Protein AF-A0A4Y9TB00-F1 (afdb_monomer)

Structure (mmCIF, N/CA/C/O backbone):
data_AF-A0A4Y9TB00-F1
#
_entry.id   AF-A0A4Y9TB00-F1
#
loop_
_atom_site.group_PDB
_atom_site.id
_atom_site.type_symbol
_atom_site.label_atom_id
_atom_site.label_alt_id
_atom_site.label_comp_id
_atom_site.label_asym_id
_atom_site.label_entity_id
_atom_site.label_seq_id
_atom_site.pdbx_PDB_ins_code
_atom_site.Cartn_x
_atom_site.Cartn_y
_atom_site.Cartn_z
_atom_site.occupancy
_atom_site.B_iso_or_equiv
_atom_site.auth_seq_id
_atom_site.auth_comp_id
_atom_site.auth_asym_id
_atom_site.auth_atom_id
_atom_site.pdbx_PDB_model_num
ATOM 1 N N . ALA A 1 1 ? 0.714 21.186 -24.405 1.00 60.41 1 ALA A N 1
ATOM 2 C CA . ALA A 1 1 ? 1.813 20.220 -24.195 1.00 60.41 1 ALA A CA 1
ATOM 3 C C . ALA A 1 1 ? 2.100 19.420 -25.468 1.00 60.41 1 ALA A C 1
ATOM 5 O O . ALA A 1 1 ? 3.193 19.542 -26.000 1.00 60.41 1 ALA A O 1
ATOM 6 N N . THR A 1 2 ? 1.108 18.718 -26.023 1.00 59.88 2 THR A N 1
ATOM 7 C CA . THR A 1 2 ? 1.195 17.955 -27.288 1.00 59.88 2 THR A CA 1
ATOM 8 C C . THR A 1 2 ? 1.640 18.810 -28.482 1.00 59.88 2 THR A C 1
ATOM 10 O O . THR A 1 2 ? 2.627 18.499 -29.133 1.00 59.88 2 THR A O 1
ATOM 13 N N . ALA A 1 3 ? 0.982 19.955 -28.710 1.00 62.31 3 ALA A N 1
ATOM 14 C CA . ALA A 1 3 ? 1.338 20.896 -29.783 1.00 62.31 3 ALA A CA 1
ATOM 15 C C . ALA A 1 3 ? 2.652 21.669 -29.535 1.00 62.31 3 ALA A C 1
ATOM 17 O O . ALA A 1 3 ? 3.175 22.295 -30.447 1.00 62.31 3 ALA A O 1
ATOM 18 N N . LEU A 1 4 ? 3.184 21.621 -28.307 1.00 68.56 4 LEU A N 1
ATOM 19 C CA . LEU A 1 4 ? 4.461 22.235 -27.922 1.00 68.56 4 L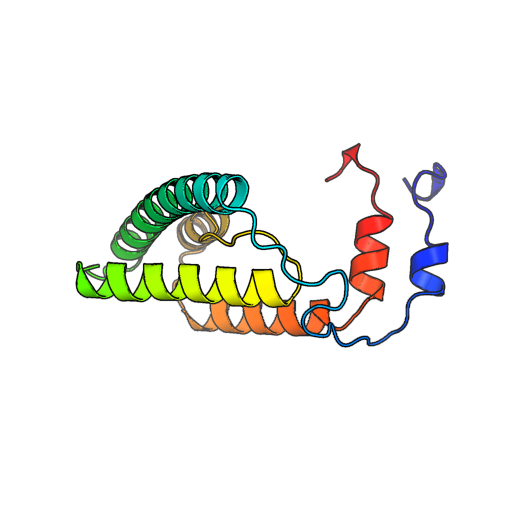EU A CA 1
ATOM 20 C C . LEU A 1 4 ? 5.629 21.229 -27.996 1.00 68.56 4 LEU A C 1
ATOM 22 O O . LEU A 1 4 ? 6.739 21.570 -27.606 1.00 68.56 4 LEU A O 1
ATOM 26 N N . GLY A 1 5 ? 5.385 19.987 -28.442 1.00 64.31 5 GLY A N 1
ATOM 27 C CA . GLY A 1 5 ? 6.403 18.932 -28.551 1.00 64.31 5 GLY A CA 1
ATOM 28 C C . GLY A 1 5 ? 6.863 18.327 -27.219 1.00 64.31 5 GLY A C 1
ATOM 29 O O . GLY A 1 5 ? 7.791 17.528 -27.201 1.00 64.31 5 GLY A O 1
ATOM 30 N N . LEU A 1 6 ? 6.220 18.683 -26.103 1.00 63.47 6 LEU A N 1
ATOM 31 C CA . LEU A 1 6 ? 6.619 18.264 -24.752 1.00 63.47 6 LEU A CA 1
ATOM 32 C C . LEU A 1 6 ? 6.086 16.878 -24.351 1.00 63.47 6 LEU A C 1
ATOM 34 O O . LEU A 1 6 ? 6.452 16.374 -23.297 1.00 63.47 6 LEU A O 1
ATOM 38 N N . MET A 1 7 ? 5.214 16.277 -25.166 1.00 63.94 7 MET A N 1
ATOM 39 C CA . MET A 1 7 ? 4.693 14.920 -24.965 1.00 63.94 7 MET A CA 1
ATOM 40 C C . MET A 1 7 ? 5.007 14.072 -26.195 1.00 63.94 7 MET A C 1
ATOM 42 O O . MET A 1 7 ? 4.576 14.418 -27.297 1.00 63.94 7 MET A O 1
ATOM 46 N N . ASN A 1 8 ? 5.727 12.964 -26.007 1.00 68.00 8 ASN A N 1
ATOM 47 C CA . ASN A 1 8 ? 5.992 11.983 -27.057 1.00 68.00 8 ASN A CA 1
ATOM 48 C C . ASN A 1 8 ? 5.197 10.692 -26.786 1.00 68.00 8 ASN A C 1
ATOM 50 O O . ASN A 1 8 ? 5.353 10.063 -25.741 1.00 68.00 8 ASN A O 1
ATOM 54 N N . PHE A 1 9 ? 4.364 10.292 -27.751 1.00 76.12 9 PHE A N 1
ATOM 55 C CA . PHE A 1 9 ? 3.492 9.116 -27.674 1.00 76.12 9 PHE A CA 1
ATOM 56 C C . PHE A 1 9 ? 4.056 7.880 -28.394 1.00 76.12 9 PHE A C 1
ATOM 58 O O . PHE A 1 9 ? 3.394 6.842 -28.425 1.00 76.12 9 PHE A O 1
ATOM 65 N N . ASP A 1 10 ? 5.279 7.935 -28.931 1.00 75.50 10 ASP A N 1
ATOM 66 C CA . ASP A 1 10 ? 5.936 6.798 -29.596 1.00 75.50 10 ASP A CA 1
ATOM 67 C C . ASP A 1 10 ? 6.016 5.565 -28.685 1.00 75.50 10 ASP A C 1
ATOM 69 O O . ASP A 1 10 ? 5.807 4.431 -29.125 1.00 75.50 10 ASP A O 1
ATOM 73 N N . LYS A 1 11 ? 6.274 5.783 -27.389 1.00 71.12 11 LYS A N 1
ATOM 74 C CA . LYS A 1 11 ? 6.285 4.719 -26.375 1.00 71.12 11 LYS A CA 1
ATOM 75 C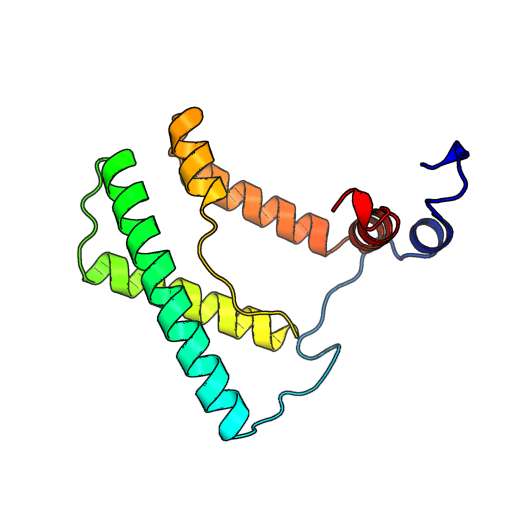 C . LYS A 1 11 ? 4.897 4.107 -26.174 1.00 71.12 11 LYS A C 1
ATOM 77 O O . LYS A 1 11 ? 4.782 2.892 -26.059 1.00 71.12 11 LYS A O 1
ATOM 82 N N . VAL A 1 12 ? 3.838 4.919 -26.223 1.00 76.19 12 VAL A N 1
ATOM 83 C CA . VAL A 1 12 ? 2.444 4.454 -26.107 1.00 76.19 12 VAL A CA 1
ATOM 84 C C . VAL A 1 12 ? 2.051 3.601 -27.312 1.00 76.19 12 VAL A C 1
ATOM 86 O O . VAL A 1 12 ? 1.390 2.572 -27.152 1.00 76.19 12 VAL A O 1
ATOM 89 N N . ALA A 1 13 ? 2.478 3.985 -28.519 1.00 75.50 13 ALA A N 1
ATOM 90 C CA . ALA A 1 13 ? 2.218 3.222 -29.738 1.00 75.50 13 ALA A CA 1
ATOM 91 C C . ALA A 1 13 ? 2.898 1.841 -29.709 1.00 75.50 13 ALA A C 1
ATOM 93 O O . ALA A 1 13 ? 2.262 0.847 -30.059 1.00 75.50 13 ALA A O 1
ATOM 94 N N . LYS A 1 14 ? 4.150 1.777 -29.231 1.00 78.62 14 LYS A N 1
ATOM 95 C CA . LYS A 1 14 ? 4.960 0.546 -29.156 1.00 78.62 14 LYS A CA 1
ATOM 96 C C . LYS A 1 14 ? 4.651 -0.349 -27.953 1.00 78.62 14 LYS A C 1
ATOM 98 O O . LYS A 1 14 ? 4.959 -1.536 -28.006 1.00 78.62 14 LYS A O 1
ATOM 103 N N . ALA A 1 15 ? 4.062 0.193 -26.888 1.00 76.50 15 ALA A N 1
ATOM 104 C CA . ALA A 1 15 ? 3.711 -0.580 -25.702 1.00 76.50 15 ALA A CA 1
ATOM 105 C C . ALA A 1 15 ? 2.681 -1.673 -26.025 1.00 76.50 15 ALA A C 1
ATOM 107 O O . ALA A 1 15 ? 1.715 -1.445 -26.769 1.00 76.50 15 ALA A O 1
ATOM 108 N N . GLN A 1 16 ? 2.887 -2.854 -25.442 1.00 78.75 16 GLN A N 1
ATOM 109 C CA . GLN A 1 16 ? 1.958 -3.971 -25.551 1.00 78.75 16 GLN A CA 1
ATOM 110 C C . GLN A 1 16 ? 0.621 -3.628 -24.884 1.00 78.75 16 GLN A C 1
ATOM 112 O O . GLN A 1 16 ? 0.545 -2.803 -23.973 1.00 78.75 16 GLN A O 1
ATOM 117 N N . TRP A 1 17 ? -0.457 -4.229 -25.385 1.00 75.94 17 TRP A N 1
ATOM 118 C CA . TRP A 1 17 ? -1.797 -4.005 -24.841 1.00 75.94 17 TRP A CA 1
ATOM 119 C C . TRP A 1 17 ? -1.987 -4.660 -23.479 1.00 75.94 17 TRP A C 1
ATOM 121 O O . TRP A 1 17 ? -2.714 -4.112 -22.662 1.00 75.94 17 TRP A O 1
ATOM 131 N N . PHE A 1 18 ? -1.332 -5.794 -23.249 1.00 83.38 18 PHE A N 1
ATOM 132 C CA . PHE A 1 18 ? -1.401 -6.536 -22.005 1.00 83.38 18 PHE A CA 1
ATOM 133 C C . PHE A 1 18 ? -0.009 -7.036 -21.656 1.00 83.38 18 PHE A C 1
ATOM 135 O O . PHE A 1 18 ? 0.674 -7.560 -22.535 1.00 83.38 18 PHE A O 1
ATOM 142 N N . ASP A 1 19 ? 0.383 -6.872 -20.401 1.00 82.50 19 ASP A N 1
ATOM 143 C CA . ASP A 1 19 ? 1.611 -7.444 -19.863 1.00 82.50 19 ASP A CA 1
ATOM 144 C C . ASP A 1 19 ? 1.386 -7.808 -18.400 1.00 82.50 19 ASP A C 1
ATOM 146 O O . ASP A 1 19 ? 0.666 -7.112 -17.675 1.00 82.50 19 ASP A O 1
ATOM 150 N N . LEU A 1 20 ? 1.951 -8.934 -17.987 1.00 81.62 20 LEU A N 1
ATOM 151 C CA . LEU A 1 20 ? 1.756 -9.460 -16.648 1.00 81.62 20 LEU A CA 1
ATOM 152 C C . LEU A 1 20 ? 3.036 -9.244 -15.855 1.00 81.62 20 LEU A C 1
ATOM 154 O O . LEU A 1 20 ? 4.029 -9.915 -16.110 1.00 81.62 20 LEU A O 1
ATOM 158 N N . VAL A 1 21 ? 2.971 -8.364 -14.855 1.00 81.25 21 VAL A N 1
ATOM 159 C CA . VAL A 1 21 ? 4.107 -8.121 -13.963 1.00 81.25 21 VAL A CA 1
ATOM 160 C C . VAL A 1 21 ? 4.430 -9.409 -13.212 1.00 81.25 21 VAL A C 1
ATOM 162 O O . VAL A 1 21 ? 3.584 -9.947 -12.489 1.00 81.25 21 VAL A O 1
ATOM 165 N N . LEU A 1 22 ? 5.646 -9.915 -13.388 1.00 85.50 22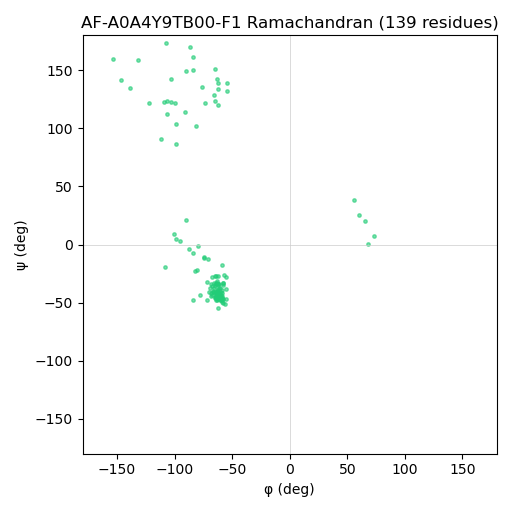 LEU A N 1
ATOM 166 C CA . LEU A 1 22 ? 6.109 -11.127 -12.731 1.00 85.50 22 LEU A CA 1
ATOM 167 C C . LEU A 1 22 ? 6.768 -10.800 -11.380 1.00 85.50 22 LEU A C 1
ATOM 169 O O . LEU A 1 22 ? 7.377 -9.741 -11.200 1.00 85.50 22 LEU A O 1
ATOM 173 N N . PRO A 1 23 ? 6.690 -11.715 -10.399 1.00 86.62 23 PRO A N 1
ATOM 174 C CA . PRO A 1 23 ? 7.498 -11.616 -9.191 1.00 86.62 23 PRO A CA 1
ATOM 175 C C . PRO A 1 23 ? 8.983 -11.496 -9.544 1.00 86.62 23 PRO A C 1
ATOM 177 O O . PRO A 1 23 ? 9.496 -12.286 -10.334 1.00 86.62 23 PRO A O 1
ATOM 180 N N . PHE A 1 24 ? 9.674 -10.540 -8.925 1.00 84.62 24 PHE A N 1
ATOM 181 C CA . PHE A 1 24 ? 11.110 -10.309 -9.098 1.00 84.62 24 PHE A CA 1
ATOM 182 C C . PHE A 1 24 ? 11.560 -9.969 -10.530 1.00 84.62 24 PHE A C 1
ATOM 184 O O . PHE A 1 24 ? 12.716 -10.187 -10.880 1.00 84.62 24 PHE A O 1
ATOM 191 N N . GLU A 1 25 ? 10.669 -9.406 -11.350 1.00 81.25 25 GLU A N 1
ATOM 192 C CA . GLU A 1 25 ? 10.953 -9.113 -12.761 1.00 81.25 25 GLU A CA 1
ATOM 193 C C . GLU A 1 25 ? 12.096 -8.106 -12.974 1.00 81.25 25 GLU A C 1
ATOM 195 O O . GLU A 1 25 ? 12.912 -8.279 -13.877 1.00 81.25 25 GLU A O 1
ATOM 200 N N . ILE A 1 26 ? 12.187 -7.074 -12.126 1.00 82.12 26 ILE A N 1
ATOM 201 C CA . ILE A 1 26 ? 13.205 -6.016 -12.242 1.00 82.12 26 ILE A CA 1
ATOM 202 C C . ILE A 1 26 ? 14.524 -6.443 -11.586 1.00 82.12 26 ILE A C 1
ATOM 204 O O . ILE A 1 26 ? 15.598 -6.269 -12.160 1.00 82.12 26 ILE A O 1
ATOM 208 N N . ALA A 1 27 ? 14.452 -6.965 -10.362 1.00 82.19 27 ALA A N 1
ATOM 209 C CA . ALA A 1 27 ? 15.612 -7.368 -9.580 1.00 82.19 27 ALA A CA 1
ATOM 210 C C . ALA A 1 27 ? 15.264 -8.466 -8.565 1.00 82.19 27 ALA A C 1
ATOM 212 O O . ALA A 1 27 ? 14.108 -8.649 -8.170 1.00 82.19 27 ALA A O 1
ATOM 213 N N . LEU A 1 28 ? 16.306 -9.174 -8.124 1.00 89.25 28 LEU A N 1
ATOM 214 C CA . LEU A 1 28 ? 16.246 -10.106 -7.002 1.00 89.25 28 LEU A CA 1
ATOM 215 C C . LEU A 1 28 ? 16.420 -9.356 -5.669 1.00 89.25 28 LEU A C 1
ATOM 217 O O . LEU A 1 28 ? 17.132 -8.349 -5.624 1.00 89.25 28 LEU A O 1
ATOM 221 N N . PRO A 1 29 ? 15.822 -9.847 -4.568 1.00 85.56 29 PRO A N 1
ATOM 222 C CA . PRO A 1 29 ? 15.929 -9.201 -3.267 1.00 85.56 29 PRO A CA 1
ATOM 223 C C . PRO A 1 29 ? 17.371 -9.235 -2.746 1.00 85.56 29 PRO A C 1
ATOM 225 O O . PRO A 1 29 ? 17.998 -10.294 -2.673 1.00 85.56 29 PRO A O 1
ATOM 228 N N . ILE A 1 30 ? 17.878 -8.068 -2.347 1.00 88.81 30 ILE A N 1
ATOM 229 C CA . ILE A 1 30 ? 19.198 -7.905 -1.731 1.00 88.81 30 ILE A CA 1
ATOM 230 C C . ILE A 1 30 ? 19.004 -7.718 -0.228 1.00 88.81 30 ILE A C 1
ATOM 232 O O . ILE A 1 30 ? 18.317 -6.797 0.213 1.00 88.81 30 ILE A O 1
ATOM 236 N N . PHE A 1 31 ? 19.629 -8.587 0.561 1.00 91.31 31 PHE A N 1
ATOM 237 C CA . PHE A 1 31 ? 19.540 -8.551 2.017 1.00 91.31 31 PHE A CA 1
ATOM 238 C C . PHE A 1 31 ? 20.769 -7.862 2.601 1.00 91.31 31 PHE A C 1
ATOM 240 O O . PHE A 1 31 ? 21.751 -8.509 2.958 1.00 91.31 31 PHE A O 1
ATOM 247 N N . ASP A 1 32 ? 20.698 -6.537 2.690 1.00 94.81 32 ASP A N 1
ATOM 248 C CA . ASP A 1 32 ? 21.694 -5.729 3.388 1.00 94.81 32 ASP A CA 1
ATOM 249 C C . ASP A 1 32 ? 21.177 -5.359 4.794 1.00 94.81 32 ASP A C 1
ATOM 251 O O . ASP A 1 32 ? 20.112 -4.741 4.903 1.00 94.81 32 ASP A O 1
ATOM 255 N N . PRO A 1 33 ? 21.886 -5.715 5.883 1.00 94.38 33 PRO A N 1
ATOM 256 C CA . PRO A 1 33 ? 21.430 -5.440 7.246 1.00 94.38 33 PRO A CA 1
ATOM 257 C C . PRO A 1 33 ? 21.189 -3.956 7.547 1.00 94.38 33 PRO A C 1
ATOM 259 O O . PRO A 1 33 ? 20.287 -3.631 8.321 1.00 94.38 33 PRO A O 1
ATOM 262 N N . VAL A 1 34 ? 21.969 -3.054 6.943 1.00 96.38 34 VAL A N 1
ATOM 263 C CA . VAL A 1 34 ? 21.826 -1.608 7.137 1.00 96.38 34 VAL A CA 1
ATOM 264 C C . VAL A 1 34 ? 20.558 -1.127 6.443 1.00 96.38 34 VAL A C 1
ATOM 266 O O . VAL A 1 34 ? 19.737 -0.465 7.076 1.00 96.38 34 VAL A O 1
ATOM 269 N N . LEU A 1 35 ? 20.340 -1.525 5.185 1.00 93.12 35 LEU A N 1
ATOM 270 C CA . LEU A 1 35 ? 19.124 -1.165 4.446 1.00 93.12 35 LEU A CA 1
ATOM 271 C C . LEU A 1 35 ? 17.864 -1.739 5.097 1.00 93.12 35 LEU A C 1
ATOM 273 O O . LEU A 1 35 ? 16.854 -1.044 5.189 1.00 93.12 35 LEU A O 1
ATOM 277 N N . ILE A 1 36 ? 17.925 -2.975 5.599 1.00 93.31 36 ILE A N 1
ATOM 278 C CA . ILE A 1 36 ? 16.818 -3.600 6.331 1.00 93.31 36 ILE A CA 1
ATOM 279 C C . ILE A 1 36 ? 16.477 -2.780 7.577 1.00 93.31 36 ILE A C 1
ATOM 281 O O . ILE A 1 36 ? 15.303 -2.491 7.817 1.00 93.31 36 ILE A O 1
ATOM 285 N N . LEU A 1 37 ? 17.482 -2.368 8.356 1.00 95.69 37 LEU A N 1
ATOM 286 C CA . LEU A 1 37 ? 17.265 -1.540 9.539 1.00 95.69 37 LEU A CA 1
ATOM 287 C C . LEU A 1 37 ? 16.648 -0.187 9.163 1.00 95.69 37 LEU A C 1
ATOM 289 O O . LEU A 1 37 ? 15.665 0.229 9.777 1.00 95.69 37 LEU A O 1
ATOM 293 N N . THR A 1 38 ? 17.168 0.475 8.126 1.00 94.50 38 THR A N 1
ATOM 294 C CA . THR A 1 38 ? 16.625 1.750 7.640 1.00 94.50 38 THR A CA 1
ATOM 295 C C . THR A 1 38 ? 15.171 1.607 7.190 1.00 94.50 38 THR A C 1
ATOM 297 O O . THR A 1 38 ? 14.322 2.387 7.615 1.00 94.50 38 THR A O 1
ATOM 300 N N . MET A 1 39 ? 14.851 0.589 6.387 1.00 93.12 39 MET A N 1
ATOM 301 C CA . MET A 1 39 ? 13.481 0.346 5.922 1.00 93.12 39 MET A CA 1
ATOM 302 C C . MET A 1 39 ? 12.540 -0.041 7.065 1.00 93.12 39 MET A C 1
ATOM 304 O O . MET A 1 39 ? 11.376 0.350 7.061 1.00 93.12 39 MET A O 1
ATOM 308 N N . THR A 1 40 ? 13.039 -0.739 8.086 1.00 93.38 40 THR A N 1
ATOM 309 C CA . THR A 1 40 ? 12.257 -1.044 9.292 1.00 93.38 40 THR A CA 1
ATOM 310 C C . THR A 1 40 ? 11.840 0.238 10.012 1.00 93.38 40 THR A C 1
ATOM 312 O O . THR A 1 40 ? 10.679 0.369 10.396 1.00 93.38 40 THR A O 1
ATOM 315 N N . LEU A 1 41 ? 12.744 1.215 10.149 1.00 94.62 41 LEU A N 1
ATOM 316 C CA . LEU A 1 41 ? 12.412 2.514 10.743 1.00 94.62 41 LEU A CA 1
ATOM 317 C C . LEU A 1 41 ? 11.371 3.276 9.913 1.00 94.62 41 LEU A C 1
ATOM 319 O O . LEU A 1 41 ? 10.430 3.830 10.480 1.00 94.62 41 LEU A O 1
ATOM 323 N N . VAL A 1 42 ? 11.490 3.252 8.581 1.00 93.31 42 VAL A N 1
ATOM 324 C CA . VAL A 1 42 ? 10.479 3.830 7.678 1.00 93.31 42 VAL A CA 1
ATOM 325 C C . VAL A 1 42 ? 9.115 3.172 7.900 1.00 93.31 42 VAL A C 1
ATOM 327 O O . VAL A 1 42 ? 8.112 3.870 8.041 1.00 93.31 42 VAL A O 1
ATOM 330 N N . MET A 1 43 ? 9.072 1.842 8.022 1.00 93.00 43 MET A N 1
ATOM 331 C CA . MET A 1 43 ? 7.823 1.117 8.266 1.00 93.00 43 MET A CA 1
ATOM 332 C C . MET A 1 43 ? 7.182 1.459 9.611 1.00 93.00 43 MET A C 1
ATOM 334 O O . MET A 1 43 ? 5.958 1.507 9.696 1.00 93.00 43 MET A O 1
ATOM 338 N N . VAL A 1 44 ? 7.965 1.754 10.652 1.00 93.81 44 VAL A N 1
ATOM 339 C CA . VAL A 1 44 ? 7.409 2.230 11.931 1.00 93.81 44 VAL A CA 1
ATOM 340 C C . VAL A 1 44 ? 6.677 3.561 11.744 1.00 93.81 44 VAL A C 1
ATOM 342 O O . VAL A 1 44 ? 5.557 3.710 12.232 1.00 93.81 44 VAL A O 1
ATOM 345 N N . VAL A 1 45 ? 7.263 4.509 11.006 1.00 93.06 45 VAL A N 1
ATOM 346 C CA . VAL A 1 45 ? 6.624 5.805 10.714 1.00 93.06 45 VAL A CA 1
ATOM 347 C C . VAL A 1 45 ? 5.329 5.608 9.917 1.00 93.06 45 VAL A C 1
ATOM 349 O O . VAL A 1 45 ? 4.293 6.158 10.287 1.00 93.06 45 VAL A O 1
ATOM 352 N N . VAL A 1 46 ? 5.359 4.750 8.895 1.00 91.94 46 VAL A N 1
ATOM 353 C CA . VAL A 1 46 ? 4.188 4.388 8.076 1.00 91.94 46 VAL A CA 1
ATOM 354 C C . VAL A 1 46 ? 3.067 3.759 8.913 1.00 91.94 46 VAL A C 1
ATOM 356 O O . VAL A 1 46 ? 1.891 4.085 8.739 1.00 91.94 46 VAL A O 1
ATOM 359 N N . MET A 1 47 ? 3.405 2.886 9.866 1.00 92.69 47 MET A N 1
ATOM 360 C CA . MET A 1 47 ? 2.417 2.276 10.762 1.00 92.69 47 MET A CA 1
ATOM 361 C C . MET A 1 47 ? 1.780 3.295 11.715 1.00 92.69 47 MET A C 1
ATOM 363 O O . MET A 1 47 ? 0.587 3.193 12.016 1.00 92.69 47 MET A O 1
ATOM 367 N N . ILE A 1 48 ? 2.542 4.289 12.184 1.00 93.38 48 ILE A N 1
ATOM 368 C CA . ILE A 1 48 ? 2.008 5.385 13.006 1.00 93.38 48 ILE A CA 1
ATOM 369 C C . ILE A 1 48 ? 1.018 6.223 12.185 1.00 93.38 48 ILE A C 1
ATOM 371 O O . ILE A 1 48 ? -0.094 6.481 12.650 1.00 93.38 48 ILE A O 1
ATOM 375 N N . GLU A 1 49 ? 1.378 6.585 10.952 1.00 92.12 49 GLU A N 1
ATOM 376 C CA . GLU A 1 49 ? 0.500 7.315 10.028 1.00 92.12 49 GLU A CA 1
ATOM 377 C C . GLU A 1 49 ? -0.804 6.543 9.756 1.00 92.12 49 GLU A C 1
ATOM 379 O O . GLU A 1 49 ? -1.905 7.068 9.951 1.00 92.12 49 GLU A O 1
ATOM 384 N N . SER A 1 50 ? -0.694 5.260 9.400 1.00 91.75 50 SER A N 1
ATOM 385 C CA . SER A 1 50 ? -1.850 4.400 9.114 1.00 91.75 50 SER A CA 1
ATOM 386 C C . SER A 1 50 ? -2.747 4.195 10.340 1.00 91.75 50 SER A C 1
ATOM 388 O O . SER A 1 50 ? -3.971 4.128 10.219 1.00 91.75 50 SER A O 1
ATOM 390 N N . THR A 1 51 ? -2.178 4.190 11.549 1.00 93.88 51 THR A N 1
ATOM 391 C CA . THR A 1 51 ? -2.965 4.151 12.791 1.00 93.88 51 THR A CA 1
ATOM 392 C C . THR A 1 51 ? -3.859 5.383 12.929 1.00 93.88 51 THR A C 1
ATOM 394 O O . THR A 1 51 ? -5.052 5.240 13.206 1.00 93.88 51 THR A O 1
ATOM 397 N N . GLY A 1 52 ? -3.317 6.585 12.699 1.00 93.06 52 GLY A N 1
ATOM 398 C CA . GLY A 1 52 ? -4.099 7.826 12.739 1.00 93.06 52 GLY A CA 1
ATOM 399 C C . GLY A 1 52 ? -5.257 7.806 11.741 1.00 93.06 52 GLY A C 1
ATOM 400 O O . GLY A 1 52 ? -6.381 8.194 12.058 1.00 93.06 52 GLY A O 1
ATOM 401 N N . MET A 1 53 ? -5.009 7.243 10.563 1.00 92.00 53 MET A N 1
ATOM 402 C CA . MET A 1 53 ? -6.003 7.099 9.507 1.00 92.00 53 MET A CA 1
ATOM 403 C C . MET A 1 53 ? -7.122 6.117 9.845 1.00 92.00 53 MET A C 1
ATOM 405 O O . MET A 1 53 ? -8.291 6.398 9.580 1.00 92.00 53 MET A O 1
ATOM 409 N N . PHE A 1 54 ? -6.794 4.975 10.454 1.00 93.12 54 PHE A N 1
ATOM 410 C CA . PHE A 1 54 ? -7.805 4.023 10.906 1.00 93.12 54 PHE A CA 1
ATOM 411 C C . PHE A 1 54 ? -8.708 4.631 11.975 1.00 93.12 54 PHE A C 1
ATOM 413 O O . PHE A 1 54 ? -9.920 4.432 11.919 1.00 93.12 54 PHE A O 1
ATOM 420 N N . LEU A 1 55 ? -8.144 5.397 12.913 1.00 93.19 55 LEU A N 1
ATOM 421 C CA . LEU A 1 55 ? -8.918 6.092 13.941 1.00 93.19 55 LEU A CA 1
ATOM 422 C C . LEU A 1 55 ? -9.841 7.153 13.330 1.00 93.19 55 LEU A C 1
ATOM 424 O O . LEU A 1 55 ? -11.037 7.140 13.620 1.00 93.19 55 LEU A O 1
ATOM 428 N N . ALA A 1 56 ? -9.321 7.991 12.429 1.00 91.81 56 ALA A N 1
ATOM 429 C CA . ALA A 1 56 ? -10.108 9.004 11.726 1.00 91.81 56 ALA A CA 1
ATOM 430 C C . ALA A 1 56 ? -11.261 8.375 10.926 1.00 91.81 56 ALA A C 1
ATOM 432 O O . ALA A 1 56 ? -12.418 8.774 11.055 1.00 91.81 56 ALA A O 1
ATOM 433 N N . LEU A 1 57 ? -10.980 7.322 10.151 1.00 90.62 57 LEU A N 1
ATOM 434 C CA . LEU A 1 57 ? -12.009 6.618 9.388 1.00 90.62 57 LEU A CA 1
ATOM 435 C C . LEU A 1 57 ? -13.026 5.923 10.309 1.00 90.62 57 LEU A C 1
ATOM 437 O O . LEU A 1 57 ? -14.217 5.872 9.997 1.00 90.62 57 LEU A O 1
ATOM 441 N N . GLY A 1 58 ? -12.582 5.401 11.452 1.00 91.00 58 GLY A N 1
ATOM 442 C CA . GLY A 1 58 ? -13.439 4.833 12.490 1.00 91.00 58 GLY A CA 1
ATOM 443 C C . GLY A 1 58 ? -14.451 5.837 13.030 1.00 91.00 58 GLY A C 1
ATOM 444 O O . GLY A 1 58 ? -15.650 5.556 13.046 1.00 91.00 58 GLY A O 1
ATOM 445 N N . GLU A 1 59 ? -13.984 7.030 13.391 1.00 90.75 59 GLU A N 1
ATOM 446 C CA . GLU A 1 59 ? -14.828 8.133 13.855 1.00 90.75 59 GLU A CA 1
ATOM 447 C C . GLU A 1 59 ? -15.849 8.540 12.786 1.00 90.75 59 GLU A C 1
ATOM 449 O O . GLU A 1 59 ? -17.053 8.572 13.041 1.00 90.75 59 GLU A O 1
ATOM 454 N N . MET A 1 60 ? -15.394 8.725 11.546 1.00 88.75 60 MET A N 1
ATOM 455 C CA . MET A 1 60 ? -16.257 9.102 10.426 1.00 88.75 60 MET A CA 1
ATOM 456 C C . MET A 1 60 ? -17.297 8.034 10.088 1.00 88.75 60 MET A C 1
ATOM 458 O O . MET A 1 60 ? -18.406 8.355 9.665 1.00 88.75 60 MET A O 1
ATOM 462 N N . THR A 1 61 ? -16.957 6.756 10.250 1.00 88.56 61 THR A N 1
ATOM 463 C CA . THR A 1 61 ? -17.872 5.637 9.988 1.00 88.56 61 THR A CA 1
ATOM 464 C C . THR A 1 61 ? -18.739 5.268 11.189 1.00 88.56 61 THR A C 1
ATOM 466 O O . THR A 1 61 ? -19.615 4.415 11.051 1.00 88.56 61 THR A O 1
ATOM 469 N N . GLY A 1 62 ? -18.537 5.910 12.346 1.00 88.69 62 GLY A N 1
ATOM 470 C CA . GLY A 1 62 ? -19.215 5.569 13.598 1.00 88.69 62 GLY A CA 1
ATOM 471 C C . GLY A 1 62 ? -18.839 4.182 14.127 1.00 88.69 62 GLY A C 1
ATOM 472 O O . GLY A 1 62 ? -19.591 3.583 14.896 1.00 88.69 62 GLY A O 1
ATOM 473 N N . ARG A 1 63 ? -17.698 3.631 13.695 1.00 88.69 63 ARG A N 1
ATOM 474 C CA . ARG A 1 63 ? -17.242 2.293 14.064 1.00 88.69 63 ARG A CA 1
ATOM 475 C C . ARG A 1 63 ? -16.086 2.396 15.045 1.00 88.69 63 ARG A C 1
ATOM 477 O O . ARG A 1 63 ? -15.042 2.962 14.738 1.00 88.69 63 ARG A O 1
ATOM 484 N N . LYS A 1 64 ? -16.243 1.774 16.214 1.00 91.12 64 LYS A N 1
ATOM 485 C CA . LYS A 1 64 ? -15.167 1.698 17.203 1.00 91.12 64 LYS A CA 1
AT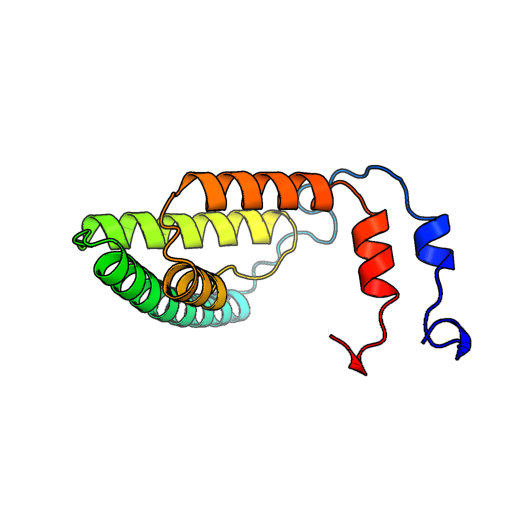OM 486 C C . LYS A 1 64 ? -14.001 0.881 16.644 1.00 91.12 64 LYS A C 1
ATOM 488 O O . LYS A 1 64 ? -14.178 -0.278 16.268 1.00 91.12 64 LYS A O 1
ATOM 493 N N . VAL A 1 65 ? -12.820 1.489 16.614 1.00 93.19 65 VAL A N 1
ATOM 494 C CA . VAL A 1 65 ? -11.571 0.837 16.214 1.00 93.19 65 VAL A CA 1
ATOM 495 C C . VAL A 1 65 ? -10.836 0.433 17.485 1.00 93.19 65 VAL A C 1
ATOM 497 O O . VAL A 1 65 ? -10.303 1.271 18.206 1.00 93.19 65 VAL A O 1
ATOM 500 N N . ASP A 1 66 ? -10.885 -0.856 17.808 1.00 93.81 66 ASP A N 1
ATOM 501 C CA . ASP A 1 66 ? -10.173 -1.436 18.942 1.00 93.81 66 ASP A CA 1
ATOM 502 C C . ASP A 1 66 ? -8.738 -1.840 18.560 1.00 93.81 66 ASP A C 1
ATOM 504 O O . ASP A 1 66 ? -8.362 -1.870 17.386 1.00 93.81 66 ASP A O 1
ATOM 508 N N . GLN A 1 67 ? -7.914 -2.183 19.555 1.00 93.62 67 GLN A N 1
ATOM 509 C CA . GLN A 1 67 ? -6.532 -2.620 19.312 1.00 93.62 67 GLN A CA 1
ATOM 510 C C . GLN A 1 67 ? -6.457 -3.845 18.390 1.00 93.62 67 GLN A C 1
ATOM 512 O O . GLN A 1 67 ? -5.531 -3.969 17.586 1.00 93.62 67 GLN A O 1
ATOM 517 N N . ALA A 1 68 ? -7.445 -4.742 18.468 1.00 95.00 68 ALA A N 1
ATOM 518 C CA . ALA A 1 68 ? -7.524 -5.898 17.589 1.00 95.00 68 ALA A CA 1
ATOM 519 C C . ALA A 1 68 ? -7.786 -5.485 16.130 1.00 95.00 68 ALA A C 1
ATOM 521 O O . ALA A 1 68 ? -7.174 -6.049 15.222 1.00 95.00 68 ALA A O 1
ATOM 522 N N . ALA A 1 69 ? -8.653 -4.498 15.878 1.00 93.06 69 ALA A N 1
ATOM 523 C CA . ALA A 1 69 ? -8.863 -3.930 14.550 1.00 93.06 69 ALA A CA 1
ATOM 524 C C . ALA A 1 69 ? -7.617 -3.220 14.021 1.00 93.06 69 ALA A C 1
ATOM 526 O O . ALA A 1 69 ? -7.242 -3.490 12.881 1.00 93.06 69 ALA A O 1
ATOM 527 N N . LEU A 1 70 ? -6.945 -2.403 14.842 1.00 94.06 70 LEU A N 1
ATOM 528 C CA . LEU A 1 70 ? -5.679 -1.763 14.460 1.00 94.06 70 LEU A CA 1
ATOM 529 C C . LEU A 1 70 ? -4.627 -2.806 14.085 1.00 94.06 70 LEU A C 1
ATOM 531 O O . LEU A 1 70 ? -4.022 -2.719 13.025 1.00 94.06 70 LEU A O 1
ATOM 535 N N . THR A 1 71 ? -4.473 -3.851 14.899 1.00 94.75 71 THR A N 1
ATOM 536 C CA . THR A 1 71 ? -3.504 -4.923 14.639 1.00 94.75 71 THR A CA 1
ATOM 537 C C . THR A 1 71 ? -3.801 -5.650 13.327 1.00 94.75 71 THR A C 1
ATOM 539 O O . THR A 1 71 ? -2.884 -5.947 12.566 1.00 94.75 71 THR A O 1
ATOM 542 N N . ARG A 1 72 ? -5.076 -5.935 13.024 1.00 94.38 72 ARG A N 1
ATOM 543 C CA . ARG A 1 72 ? -5.463 -6.534 11.733 1.00 94.38 72 ARG A CA 1
ATOM 544 C C . ARG A 1 72 ? -5.196 -5.588 10.558 1.00 94.38 72 ARG A C 1
ATOM 546 O O . ARG A 1 72 ? -4.720 -6.052 9.526 1.00 94.38 72 ARG A O 1
ATOM 553 N N . GLY A 1 73 ? -5.475 -4.293 10.719 1.00 92.00 73 GLY A N 1
ATOM 554 C CA . GLY A 1 73 ? -5.207 -3.267 9.708 1.00 92.00 73 GLY A CA 1
ATOM 555 C C . GLY A 1 73 ? -3.715 -3.148 9.398 1.00 92.00 73 GLY A C 1
ATOM 556 O O . GLY A 1 73 ? -3.309 -3.390 8.269 1.00 92.00 73 GLY A O 1
ATOM 557 N N . LEU A 1 74 ? -2.886 -2.935 10.421 1.00 94.00 74 LEU A N 1
ATOM 558 C CA . LEU A 1 74 ? -1.432 -2.791 10.272 1.00 94.00 74 LEU A CA 1
ATOM 559 C C . LEU A 1 74 ? -0.761 -4.054 9.712 1.00 94.00 74 LEU A C 1
ATOM 561 O O . LEU A 1 74 ? 0.191 -3.969 8.939 1.00 94.00 74 LEU A O 1
ATOM 565 N N . ARG A 1 75 ? -1.268 -5.249 10.049 1.00 93.75 75 ARG A N 1
ATOM 566 C CA . ARG A 1 75 ? -0.818 -6.502 9.414 1.00 93.75 75 ARG A CA 1
ATOM 567 C C . ARG A 1 75 ? -1.151 -6.551 7.926 1.00 93.75 75 ARG A C 1
ATOM 569 O O . ARG A 1 75 ? -0.385 -7.129 7.163 1.00 93.75 75 ARG A O 1
ATOM 576 N N . THR A 1 76 ? -2.278 -5.968 7.526 1.00 92.50 76 THR A N 1
ATOM 577 C CA . THR A 1 76 ? -2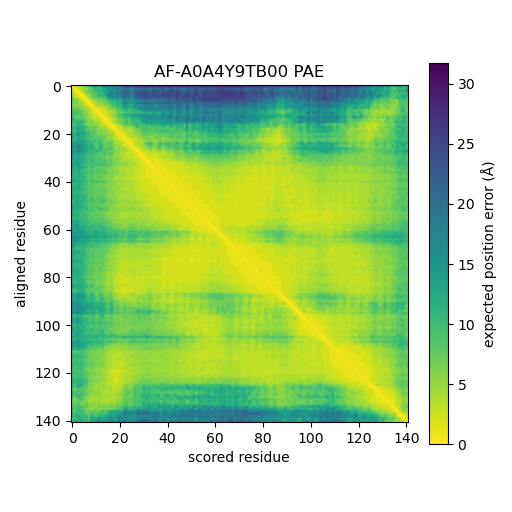.672 -5.882 6.116 1.00 92.50 76 THR A CA 1
ATOM 578 C C . THR A 1 76 ? -1.761 -4.911 5.365 1.00 92.50 76 THR A C 1
ATOM 580 O O . THR A 1 76 ? -1.305 -5.258 4.280 1.00 92.50 76 THR A O 1
ATOM 583 N N . ASP A 1 77 ? -1.398 -3.772 5.965 1.00 91.69 77 ASP A N 1
ATOM 584 C CA . ASP A 1 77 ? -0.429 -2.825 5.385 1.00 91.69 77 ASP A CA 1
ATOM 585 C C . ASP A 1 77 ? 0.961 -3.459 5.219 1.00 91.69 77 ASP A C 1
ATOM 587 O O . ASP A 1 77 ? 1.592 -3.353 4.164 1.00 91.69 77 ASP A O 1
ATOM 591 N N . GLY A 1 78 ? 1.421 -4.191 6.240 1.00 92.06 78 GLY A N 1
ATOM 592 C CA . GLY A 1 78 ? 2.681 -4.934 6.186 1.00 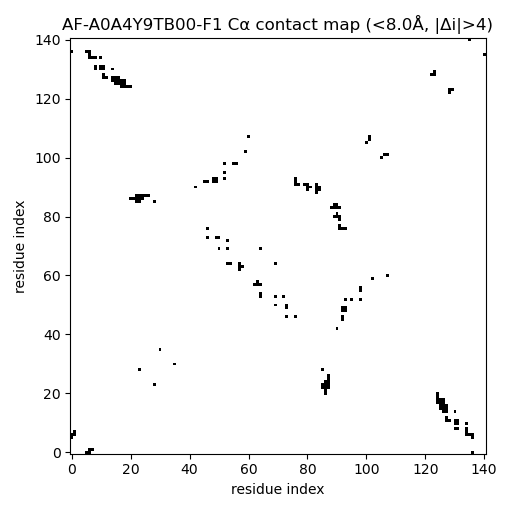92.06 78 GLY A CA 1
ATOM 593 C C . GLY A 1 78 ? 2.674 -6.032 5.119 1.00 92.06 78 GLY A C 1
ATOM 594 O O . GLY A 1 78 ? 3.642 -6.173 4.375 1.00 92.06 78 GLY A O 1
ATOM 595 N N . LEU A 1 79 ? 1.569 -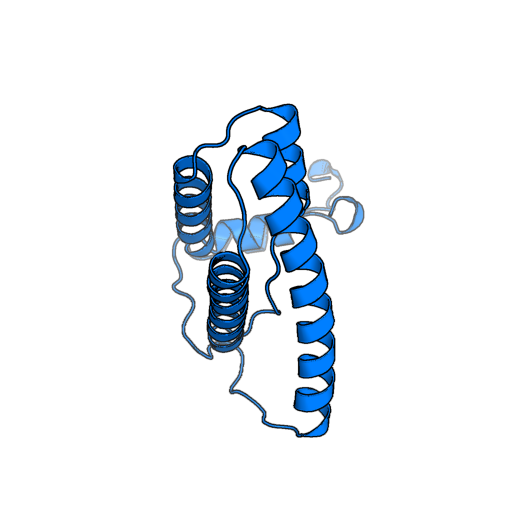6.776 4.995 1.00 93.50 79 LEU A N 1
ATOM 596 C CA . LEU A 1 79 ? 1.400 -7.776 3.940 1.00 93.50 79 LEU A CA 1
ATOM 597 C C . LEU A 1 79 ? 1.393 -7.130 2.551 1.00 93.50 79 LEU A C 1
ATOM 599 O O . LEU A 1 79 ? 2.060 -7.630 1.650 1.00 93.50 79 LEU A O 1
ATOM 603 N N . GLY A 1 80 ? 0.682 -6.013 2.383 1.00 91.81 80 GLY A N 1
ATOM 604 C CA . GLY A 1 80 ? 0.662 -5.253 1.137 1.00 91.81 80 GLY A CA 1
ATOM 605 C C . GLY A 1 80 ? 2.059 -4.784 0.744 1.00 91.81 80 GLY A C 1
ATOM 606 O O . GLY A 1 80 ? 2.472 -4.989 -0.392 1.00 91.81 80 GLY A O 1
ATOM 607 N N . THR A 1 81 ? 2.820 -4.241 1.695 1.00 91.62 81 THR A N 1
ATOM 608 C CA . THR A 1 81 ? 4.216 -3.835 1.480 1.00 91.62 81 THR A CA 1
ATOM 609 C C . THR A 1 81 ? 5.111 -5.013 1.102 1.00 91.62 81 THR A C 1
ATOM 611 O O . THR A 1 81 ? 5.925 -4.891 0.191 1.00 91.62 81 THR A O 1
ATOM 614 N N . LEU A 1 82 ? 4.947 -6.172 1.744 1.00 91.44 82 LEU A N 1
ATOM 615 C CA . LEU A 1 82 ? 5.706 -7.375 1.401 1.00 91.44 82 LEU A CA 1
ATOM 616 C C . LEU A 1 82 ? 5.394 -7.857 -0.021 1.00 91.44 82 LEU A C 1
ATOM 618 O O . LEU A 1 82 ? 6.315 -8.146 -0.782 1.00 91.44 82 LEU A O 1
ATOM 622 N N . ILE A 1 83 ? 4.112 -7.897 -0.399 1.00 91.19 83 ILE A N 1
ATOM 623 C CA . ILE A 1 83 ? 3.692 -8.212 -1.771 1.00 91.19 83 ILE A CA 1
ATOM 624 C C . ILE A 1 83 ? 4.279 -7.181 -2.741 1.00 91.19 83 ILE A C 1
ATOM 626 O O . ILE A 1 83 ? 4.847 -7.558 -3.758 1.00 91.19 83 ILE A O 1
ATOM 630 N N . GLY A 1 84 ? 4.220 -5.892 -2.401 1.00 89.12 84 GLY A N 1
ATOM 631 C CA . GLY A 1 84 ? 4.836 -4.821 -3.177 1.00 89.12 84 GLY A CA 1
ATOM 632 C C . GLY A 1 84 ? 6.329 -5.048 -3.412 1.00 89.12 84 GLY A C 1
ATOM 633 O O . GLY A 1 84 ? 6.782 -4.980 -4.550 1.00 89.12 84 GLY A O 1
ATOM 634 N N . GLY A 1 85 ? 7.077 -5.415 -2.371 1.00 89.56 85 GLY A N 1
ATOM 635 C CA . GLY A 1 85 ? 8.497 -5.753 -2.479 1.00 89.56 85 GLY A CA 1
ATOM 636 C C . GLY A 1 85 ? 8.775 -6.946 -3.402 1.00 89.56 85 GLY A C 1
ATOM 637 O O . GLY A 1 85 ? 9.737 -6.908 -4.165 1.00 89.56 85 GLY A O 1
ATOM 638 N N . ILE A 1 86 ? 7.915 -7.974 -3.407 1.00 90.38 86 ILE A N 1
ATOM 639 C CA . ILE A 1 86 ? 8.020 -9.116 -4.341 1.00 90.38 86 ILE A CA 1
ATOM 640 C C . ILE A 1 86 ? 7.902 -8.652 -5.801 1.00 90.38 86 ILE A C 1
ATOM 642 O O . ILE A 1 86 ? 8.608 -9.156 -6.672 1.00 90.38 86 ILE A O 1
ATOM 646 N N . PHE A 1 87 ? 7.050 -7.664 -6.070 1.00 89.56 87 PHE A N 1
ATOM 647 C CA . PHE A 1 87 ? 6.894 -7.049 -7.390 1.00 89.56 87 PHE A CA 1
ATOM 648 C C . PHE A 1 87 ? 7.836 -5.847 -7.613 1.00 89.56 87 PHE A C 1
ATOM 650 O O . PHE A 1 87 ? 7.577 -5.023 -8.484 1.00 89.56 87 PHE A O 1
ATOM 657 N N . ASN A 1 88 ? 8.940 -5.740 -6.855 1.00 87.12 88 ASN A N 1
ATOM 658 C CA . ASN A 1 88 ? 9.934 -4.658 -6.955 1.00 87.12 88 ASN A CA 1
ATOM 659 C C . ASN A 1 88 ? 9.352 -3.236 -6.797 1.00 87.12 88 ASN A C 1
ATOM 661 O O . ASN A 1 88 ? 9.766 -2.295 -7.472 1.00 87.12 88 ASN A O 1
ATOM 665 N N . THR A 1 89 ? 8.380 -3.075 -5.902 1.00 84.88 89 THR A N 1
ATOM 666 C CA . THR A 1 89 ? 7.691 -1.809 -5.624 1.00 84.88 89 THR A CA 1
ATOM 667 C C . THR A 1 89 ? 8.105 -1.208 -4.273 1.00 84.88 89 THR A C 1
ATOM 669 O O . THR A 1 89 ? 8.829 -1.821 -3.489 1.00 84.88 89 THR A O 1
ATOM 672 N N . PHE A 1 90 ? 7.630 0.007 -3.993 1.00 83.88 90 PHE A N 1
ATOM 673 C CA . PHE A 1 90 ? 7.885 0.734 -2.750 1.00 83.88 90 PHE A CA 1
ATOM 674 C C . PHE A 1 90 ? 6.937 0.345 -1.596 1.00 83.88 90 PHE A C 1
ATOM 676 O O . PHE A 1 90 ? 5.862 -0.209 -1.836 1.00 83.88 90 PHE A O 1
ATOM 683 N N . PRO A 1 91 ? 7.300 0.654 -0.335 1.00 81.44 91 PRO A N 1
ATOM 684 C CA . PRO A 1 91 ? 6.419 0.461 0.813 1.00 81.44 91 PRO A CA 1
ATOM 685 C C . PRO A 1 91 ? 5.059 1.147 0.657 1.00 81.44 91 PRO A C 1
ATOM 687 O O . PRO A 1 91 ? 4.979 2.288 0.201 1.00 81.44 91 PRO A O 1
ATOM 690 N N . TYR A 1 92 ? 3.997 0.461 1.076 1.00 83.88 92 TYR A N 1
ATOM 691 C CA . TYR A 1 92 ? 2.628 0.958 0.978 1.00 83.88 92 TYR A CA 1
ATOM 692 C C . TYR A 1 92 ? 2.108 1.451 2.328 1.00 83.88 92 TYR A C 1
ATOM 694 O O . TYR A 1 92 ? 2.366 0.852 3.371 1.00 83.88 92 TYR A O 1
ATOM 702 N N . THR A 1 93 ? 1.327 2.530 2.282 1.00 82.38 93 THR A N 1
ATOM 703 C CA . THR A 1 93 ? 0.625 3.120 3.428 1.00 82.38 93 THR A CA 1
ATOM 704 C C . THR A 1 93 ? -0.830 3.385 3.062 1.00 82.38 93 THR A C 1
ATOM 706 O O . THR A 1 93 ? -1.184 3.494 1.882 1.00 82.38 93 THR A O 1
ATOM 709 N N . SER A 1 94 ? -1.689 3.508 4.070 1.00 82.25 94 SER A N 1
ATOM 710 C CA . SER A 1 94 ? -3.052 3.981 3.854 1.00 82.25 94 SER A CA 1
ATOM 711 C C . SER A 1 94 ? -3.025 5.422 3.304 1.00 82.25 94 SER A C 1
ATOM 713 O O . SER A 1 94 ? -2.318 6.281 3.821 1.00 82.25 94 SER A O 1
ATOM 715 N N . PHE A 1 95 ? -3.807 5.714 2.258 1.00 82.12 95 PHE A N 1
ATOM 716 C CA . PHE A 1 95 ? -3.730 6.993 1.528 1.00 82.12 95 PHE A CA 1
ATOM 717 C C . PHE A 1 95 ? -4.679 8.068 2.083 1.00 82.12 95 PHE A C 1
ATOM 719 O O . PHE A 1 95 ? -5.904 7.899 2.049 1.00 82.12 95 PHE A O 1
ATOM 726 N N . SER A 1 96 ? -4.137 9.152 2.645 1.00 82.50 96 SER A N 1
ATOM 727 C CA . SER A 1 96 ? -4.910 10.149 3.411 1.00 82.50 96 SER A CA 1
ATOM 728 C C . SER A 1 96 ? -5.939 10.906 2.586 1.00 82.50 96 SER A C 1
ATOM 730 O O . SER A 1 96 ? -7.017 11.255 3.075 1.00 82.50 96 SER A O 1
ATOM 732 N N . GLN A 1 97 ? -5.684 11.035 1.291 1.00 86.69 97 GLN A N 1
ATOM 733 C CA . GLN A 1 97 ? -6.614 11.590 0.324 1.00 86.69 97 GLN A CA 1
ATOM 734 C C . GLN A 1 97 ? -7.902 10.757 0.231 1.00 86.69 97 GLN A C 1
ATOM 736 O O . GLN A 1 97 ? -8.980 11.329 0.081 1.00 86.69 97 GLN A O 1
ATOM 741 N N . ASN A 1 98 ? -7.832 9.428 0.386 1.00 86.31 98 ASN A N 1
ATOM 742 C CA . ASN A 1 98 ? -9.027 8.578 0.370 1.00 86.31 98 ASN A CA 1
ATOM 743 C C . ASN A 1 98 ? -9.897 8.813 1.612 1.00 86.31 98 ASN A C 1
ATOM 745 O O . ASN A 1 98 ? -11.121 8.838 1.504 1.00 86.31 98 ASN A O 1
ATOM 749 N N . VAL A 1 99 ? -9.285 9.041 2.779 1.00 86.31 99 VAL A N 1
ATOM 750 C CA . VAL A 1 99 ? -10.016 9.413 4.003 1.00 86.31 99 VAL A CA 1
ATOM 751 C C . VAL A 1 99 ? -10.696 10.771 3.817 1.00 86.31 99 VAL A C 1
ATOM 753 O O . VAL A 1 99 ? -11.889 10.901 4.091 1.00 86.31 99 VAL A O 1
ATOM 756 N N . GLY A 1 100 ? -9.985 11.753 3.255 1.00 86.50 100 GLY A N 1
ATOM 757 C CA . GLY A 1 100 ? -10.555 13.057 2.901 1.00 86.50 100 GLY A CA 1
ATOM 758 C C . GLY A 1 100 ? -11.727 12.951 1.919 1.00 86.50 100 GLY A C 1
ATOM 759 O O . GLY A 1 100 ? -12.763 13.584 2.116 1.00 86.50 100 GLY A O 1
ATOM 760 N N . LEU A 1 101 ? -11.624 12.089 0.905 1.00 88.75 101 LEU A N 1
ATOM 761 C CA . LEU A 1 101 ? -12.707 11.858 -0.052 1.00 88.75 101 LEU A CA 1
ATOM 762 C C . LEU A 1 101 ? -13.952 11.272 0.623 1.00 88.75 101 LEU A C 1
ATOM 764 O O . LEU A 1 101 ? -15.064 11.714 0.338 1.00 88.75 101 LEU A O 1
ATOM 768 N N . VAL A 1 102 ? -13.795 10.316 1.544 1.00 88.88 102 VAL A N 1
ATOM 769 C CA . VAL A 1 102 ? -14.917 9.778 2.335 1.00 88.88 102 VAL A CA 1
ATOM 770 C C . VAL A 1 102 ? -15.552 10.875 3.201 1.00 88.88 102 VAL A C 1
ATOM 772 O O . VAL A 1 102 ? -16.771 10.873 3.375 1.00 88.88 102 VAL A O 1
ATOM 775 N N . ALA A 1 103 ? -14.761 11.835 3.697 1.00 85.56 103 ALA A N 1
ATOM 776 C CA . ALA A 1 103 ? -15.262 12.967 4.483 1.00 85.56 103 ALA A CA 1
ATOM 777 C C . ALA A 1 103 ? -16.180 13.869 3.662 1.00 85.56 103 ALA A C 1
ATOM 779 O O . ALA A 1 103 ? -17.256 14.238 4.123 1.00 85.56 103 ALA A O 1
ATOM 780 N N . VAL A 1 104 ? -15.758 14.188 2.439 1.00 91.12 104 VAL A N 1
ATOM 781 C CA . VAL A 1 104 ? -16.473 15.112 1.553 1.00 91.12 104 VAL A CA 1
ATOM 782 C C . VAL A 1 104 ? -17.671 14.437 0.887 1.00 91.12 104 VAL A C 1
ATOM 784 O O . VAL A 1 104 ? -18.746 15.019 0.804 1.00 91.12 104 VAL A O 1
ATOM 787 N N . THR A 1 105 ? -17.504 13.202 0.411 1.00 91.00 105 THR A N 1
ATOM 788 C CA . THR A 1 105 ? -18.552 12.487 -0.339 1.00 91.00 105 THR A CA 1
ATOM 789 C C . THR A 1 105 ? -19.587 11.821 0.562 1.00 91.00 105 THR A C 1
ATOM 791 O O . THR A 1 105 ? -20.683 11.502 0.106 1.00 91.00 105 THR A O 1
ATOM 794 N N . GLY A 1 106 ? -19.239 11.537 1.821 1.00 86.81 106 GLY A N 1
ATOM 795 C CA . GLY A 1 106 ? -20.069 10.752 2.735 1.00 86.81 106 GLY A CA 1
ATOM 796 C C . GLY A 1 106 ? -20.211 9.273 2.347 1.00 86.81 106 GLY A C 1
ATOM 797 O O . GLY A 1 106 ? -20.875 8.513 3.056 1.00 86.81 106 GLY A O 1
ATOM 798 N N . VAL A 1 107 ? -19.581 8.825 1.255 1.00 90.62 107 VAL A N 1
ATOM 799 C CA . VAL A 1 107 ? -19.674 7.443 0.775 1.00 90.62 107 VAL A CA 1
ATOM 800 C C . VAL A 1 107 ? -18.710 6.564 1.568 1.00 90.62 107 VAL A C 1
ATOM 802 O O . VAL A 1 107 ? -17.510 6.537 1.328 1.00 90.62 107 VAL A O 1
ATOM 805 N N . ARG A 1 108 ? -19.253 5.807 2.525 1.00 88.50 108 ARG A N 1
ATOM 806 C CA . ARG A 1 108 ? -18.489 4.974 3.479 1.00 88.50 108 ARG A CA 1
ATOM 807 C C . ARG A 1 108 ? -18.451 3.484 3.116 1.00 88.50 108 ARG A C 1
ATOM 809 O O . ARG A 1 108 ? -18.056 2.644 3.924 1.00 88.50 108 ARG A O 1
ATOM 816 N N . SER A 1 109 ? -18.929 3.125 1.926 1.00 90.50 109 SER A N 1
ATOM 817 C CA . SER A 1 109 ? -19.044 1.726 1.510 1.00 90.50 109 SER A CA 1
ATOM 818 C C . SER A 1 109 ? -17.676 1.128 1.183 1.00 90.50 109 SER A C 1
ATOM 820 O O . SER A 1 109 ? -17.008 1.564 0.248 1.00 90.50 109 SER A O 1
ATOM 822 N N . ARG A 1 110 ? -17.298 0.049 1.885 1.00 88.94 110 ARG A N 1
ATOM 823 C CA . ARG A 1 110 ? -16.064 -0.716 1.608 1.00 88.94 110 ARG A CA 1
ATOM 824 C C . ARG A 1 110 ? -15.983 -1.247 0.174 1.00 88.94 110 ARG A C 1
ATOM 826 O O . ARG A 1 110 ? -14.888 -1.460 -0.333 1.00 88.94 110 ARG A O 1
ATOM 833 N N . PHE A 1 111 ? -17.130 -1.469 -0.473 1.00 92.50 111 PHE A N 1
ATOM 834 C CA . PHE A 1 111 ? -17.178 -1.983 -1.841 1.00 92.50 111 PHE A CA 1
ATOM 835 C C . PHE A 1 111 ? -16.627 -0.978 -2.850 1.00 92.50 111 PHE A C 1
ATOM 837 O O . PHE A 1 111 ? -16.060 -1.394 -3.848 1.00 92.50 111 PHE A O 1
ATOM 844 N N . VAL A 1 112 ? -16.709 0.325 -2.564 1.00 91.31 112 VAL A N 1
ATOM 845 C CA . VAL A 1 112 ? -16.105 1.355 -3.421 1.00 91.31 112 VAL A CA 1
ATOM 846 C C . VAL A 1 112 ? -14.587 1.197 -3.448 1.00 91.31 112 VAL A C 1
ATOM 848 O O . VAL A 1 112 ? -13.997 1.189 -4.525 1.00 91.31 112 VAL A O 1
ATOM 851 N N . CYS A 1 113 ? -13.962 0.965 -2.288 1.00 89.50 113 CYS A N 1
ATOM 852 C CA . CYS A 1 113 ? -12.524 0.710 -2.206 1.00 89.50 113 CYS A CA 1
ATOM 853 C C . CYS A 1 113 ? -12.126 -0.585 -2.931 1.00 89.50 113 CYS A C 1
ATOM 855 O O . CYS A 1 113 ? -11.125 -0.602 -3.640 1.00 89.50 113 CYS A O 1
ATOM 857 N N . VAL A 1 114 ? -12.919 -1.656 -2.793 1.00 91.94 114 VAL A N 1
ATOM 858 C CA . VAL A 1 114 ? -12.664 -2.935 -3.484 1.00 91.94 114 VAL A CA 1
ATOM 859 C C . VAL A 1 114 ? -12.751 -2.769 -5.000 1.00 91.94 114 VAL A C 1
ATOM 861 O O . VAL A 1 114 ? -11.847 -3.197 -5.712 1.00 91.94 114 VAL A O 1
ATOM 864 N N . THR A 1 115 ? -13.797 -2.110 -5.502 1.00 94.12 115 THR A N 1
ATOM 865 C CA . THR A 1 115 ? -13.950 -1.838 -6.935 1.00 94.12 115 THR A CA 1
ATOM 866 C C . THR A 1 115 ? -12.825 -0.947 -7.454 1.00 94.12 115 THR A C 1
ATOM 868 O O . THR A 1 115 ? -12.285 -1.225 -8.518 1.00 94.12 115 THR A O 1
ATOM 871 N N . GLY A 1 116 ? -12.413 0.070 -6.690 1.00 91.44 116 GLY A N 1
ATOM 872 C CA . GLY A 1 116 ? -11.249 0.896 -7.019 1.00 91.44 116 GLY A CA 1
ATOM 873 C C . GLY A 1 116 ? -9.966 0.071 -7.140 1.00 91.44 116 GLY A C 1
ATOM 874 O O . GLY A 1 116 ? -9.255 0.192 -8.132 1.00 91.44 116 GLY A O 1
ATOM 875 N N . GLY A 1 117 ? -9.713 -0.833 -6.189 1.00 90.19 117 GLY A N 1
ATOM 876 C CA . GLY A 1 117 ? -8.585 -1.765 -6.250 1.00 90.19 117 GLY A CA 1
ATOM 877 C C . GLY A 1 117 ? -8.631 -2.677 -7.479 1.00 90.19 117 GLY A C 1
ATOM 878 O O . GLY A 1 117 ? -7.623 -2.830 -8.161 1.00 90.19 117 GLY A O 1
ATOM 879 N N . LEU A 1 118 ? -9.800 -3.228 -7.818 1.00 93.56 118 LEU A N 1
ATOM 880 C CA . LEU A 1 118 ? -9.973 -4.042 -9.028 1.00 93.56 118 LEU A CA 1
ATOM 881 C C . LEU A 1 118 ? -9.706 -3.242 -10.307 1.00 93.56 118 LEU A C 1
ATOM 883 O O . LEU A 1 118 ? -9.030 -3.740 -11.203 1.00 93.56 118 LEU A O 1
ATOM 887 N N . ILE A 1 119 ? -10.191 -2.000 -10.383 1.00 92.19 119 ILE A N 1
ATOM 888 C CA . ILE A 1 119 ? -9.906 -1.104 -11.510 1.00 92.19 119 ILE A CA 1
ATOM 889 C C . ILE A 1 119 ? -8.398 -0.866 -11.620 1.00 92.19 119 ILE A C 1
ATOM 891 O O . ILE A 1 119 ? -7.850 -0.980 -12.712 1.00 92.19 119 ILE A O 1
ATOM 895 N N . LEU A 1 120 ? -7.713 -0.591 -10.506 1.00 90.12 120 LEU A N 1
ATOM 896 C CA . LEU A 1 120 ? -6.264 -0.378 -10.501 1.00 90.12 120 LEU A CA 1
ATOM 897 C C . LEU A 1 120 ? -5.487 -1.625 -10.936 1.00 90.12 120 LEU A C 1
ATOM 899 O O . LEU A 1 120 ? -4.544 -1.495 -11.709 1.00 90.12 120 LEU A O 1
ATOM 903 N N . VAL A 1 121 ? -5.901 -2.824 -10.516 1.00 89.19 121 VAL A N 1
ATOM 904 C CA . VAL A 1 121 ? -5.295 -4.083 -10.984 1.00 89.19 121 VAL A CA 1
ATOM 905 C C . VAL A 1 121 ? -5.476 -4.246 -12.493 1.00 89.19 121 VAL A C 1
ATOM 907 O O . VAL A 1 121 ? -4.515 -4.551 -13.191 1.00 89.19 121 VAL A O 1
ATOM 910 N N . LEU A 1 122 ? -6.679 -3.995 -13.016 1.00 89.38 122 LEU A N 1
ATOM 911 C CA . LEU A 1 122 ? -6.942 -4.072 -14.455 1.00 89.38 122 LEU A CA 1
ATOM 912 C C . LEU A 1 122 ? -6.113 -3.056 -15.245 1.00 89.38 122 LEU A C 1
ATOM 914 O O . LEU A 1 122 ? -5.570 -3.402 -16.287 1.00 89.38 122 LEU A O 1
ATOM 918 N N . LEU A 1 123 ? -5.988 -1.823 -14.749 1.00 87.06 123 LEU A N 1
ATOM 919 C CA . LEU A 1 123 ? -5.161 -0.794 -15.380 1.00 87.06 123 LEU A CA 1
ATOM 920 C C . LEU A 1 123 ? -3.664 -1.115 -15.290 1.00 87.06 123 LEU A C 1
ATOM 922 O O . LEU A 1 123 ? -2.932 -0.813 -16.228 1.00 87.06 123 LEU A O 1
ATOM 926 N N . GLY A 1 124 ? -3.216 -1.752 -14.206 1.00 85.31 124 GLY A N 1
ATOM 927 C CA . GLY A 1 124 ? -1.834 -2.202 -14.036 1.00 85.31 124 GLY A CA 1
ATOM 928 C C . GLY A 1 124 ? -1.411 -3.264 -15.054 1.00 85.31 124 GLY A C 1
ATOM 929 O O . GLY A 1 124 ? -0.244 -3.320 -15.420 1.00 85.31 124 GLY A O 1
ATOM 930 N N . LEU A 1 125 ? -2.363 -4.044 -15.574 1.00 86.38 125 LEU A N 1
ATOM 931 C CA . LEU A 1 125 ? -2.133 -5.029 -16.637 1.00 86.38 125 LEU A CA 1
ATOM 932 C C . LEU A 1 125 ? -2.062 -4.405 -18.041 1.00 86.38 125 LEU A C 1
ATOM 934 O O . LEU A 1 125 ? -1.872 -5.126 -19.019 1.00 86.38 125 LEU A O 1
ATOM 938 N N . LEU A 1 126 ? -2.241 -3.083 -18.167 1.00 88.19 126 LEU A N 1
ATOM 939 C CA . LEU A 1 126 ? -2.223 -2.353 -19.435 1.00 88.19 126 LEU A CA 1
ATOM 940 C C . LEU A 1 126 ? -0.983 -1.437 -19.504 1.00 88.19 126 LEU A C 1
ATOM 942 O O . LEU A 1 126 ? -1.072 -0.259 -19.146 1.00 88.19 126 LEU A O 1
ATOM 946 N N . PRO A 1 127 ? 0.162 -1.901 -20.043 1.00 79.75 127 PRO A N 1
ATOM 947 C CA . PRO A 1 127 ? 1.397 -1.109 -20.151 1.00 79.75 127 PRO A CA 1
ATOM 948 C C . PRO A 1 127 ? 1.220 0.216 -20.884 1.00 79.75 127 PRO A C 1
ATOM 950 O O . PRO A 1 127 ? 1.926 1.186 -20.621 1.00 79.75 127 PRO A O 1
ATOM 953 N N . LYS A 1 128 ? 0.248 0.288 -21.800 1.00 80.88 128 LYS A N 1
ATOM 954 C CA . LYS A 1 128 ? -0.120 1.532 -22.486 1.00 80.88 128 LYS A CA 1
ATOM 955 C C . LYS A 1 128 ? -0.530 2.641 -21.522 1.00 80.88 128 LYS A C 1
ATOM 957 O O . LYS A 1 128 ? -0.230 3.798 -21.800 1.00 80.88 128 LYS A O 1
ATOM 962 N N . MET A 1 129 ? -1.180 2.310 -20.406 1.00 80.62 129 MET A N 1
ATOM 963 C CA . MET A 1 129 ? -1.529 3.291 -19.379 1.00 80.62 129 MET A CA 1
ATOM 964 C C . MET A 1 129 ? -0.274 3.820 -18.685 1.00 80.62 129 MET A C 1
ATOM 966 O O . MET A 1 129 ? -0.138 5.030 -18.532 1.00 80.62 129 MET A O 1
ATOM 970 N N . ALA A 1 130 ? 0.678 2.943 -18.353 1.00 76.38 130 ALA A N 1
ATOM 971 C CA . ALA A 1 130 ? 1.966 3.350 -17.796 1.00 76.38 130 ALA A CA 1
ATOM 972 C C . ALA A 1 130 ? 2.758 4.233 -18.778 1.00 76.38 130 ALA A C 1
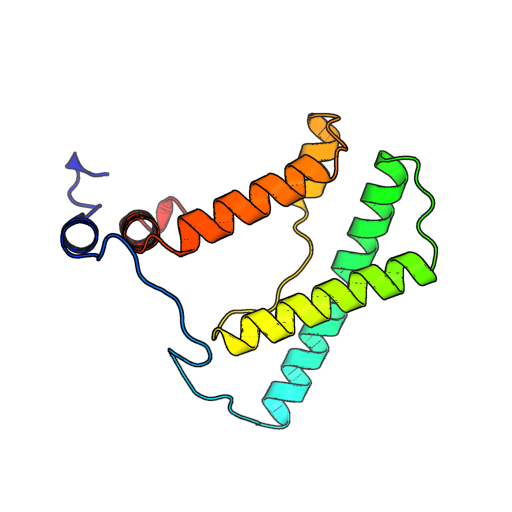ATOM 974 O O . ALA A 1 130 ? 3.217 5.308 -18.404 1.00 76.38 130 ALA A O 1
ATOM 975 N N . ALA A 1 131 ? 2.828 3.844 -20.056 1.00 77.19 131 ALA A N 1
ATOM 976 C CA . ALA A 1 131 ? 3.488 4.624 -21.105 1.00 77.19 131 ALA A CA 1
ATOM 977 C C . ALA A 1 131 ? 2.810 5.985 -21.350 1.00 77.19 131 ALA A C 1
ATOM 979 O O . ALA A 1 131 ? 3.475 6.963 -21.694 1.00 77.19 131 ALA A O 1
ATOM 980 N N . LEU A 1 132 ? 1.486 6.064 -21.182 1.00 80.56 132 LEU A N 1
ATOM 981 C CA . LEU A 1 132 ? 0.747 7.321 -21.279 1.00 80.56 132 LEU A CA 1
ATOM 982 C C . LEU A 1 132 ? 1.092 8.244 -20.108 1.00 80.56 132 LEU A C 1
ATOM 984 O O . LEU A 1 132 ? 1.338 9.427 -20.329 1.00 80.56 132 LEU A O 1
ATOM 988 N N . VAL A 1 133 ? 1.152 7.714 -18.886 1.00 78.06 133 VAL A N 1
ATOM 989 C CA . VAL A 1 133 ? 1.565 8.485 -17.706 1.00 78.06 133 VAL A CA 1
ATOM 990 C C . VAL A 1 133 ? 3.019 8.948 -17.842 1.00 78.06 133 VAL A C 1
ATOM 992 O O . VAL A 1 133 ? 3.302 10.110 -17.575 1.00 78.06 133 VAL A O 1
ATOM 995 N N . GLU A 1 134 ? 3.921 8.103 -18.351 1.00 78.19 134 GLU A N 1
ATOM 996 C CA . GLU A 1 134 ? 5.322 8.469 -18.624 1.00 78.19 134 GLU A CA 1
ATOM 997 C C . GLU A 1 134 ? 5.451 9.580 -19.685 1.00 78.19 134 GLU A C 1
ATOM 999 O O . GLU A 1 134 ? 6.412 10.345 -19.682 1.00 78.19 134 GLU A O 1
ATOM 1004 N N . SER A 1 135 ? 4.478 9.700 -20.594 1.00 75.44 135 SER A N 1
ATOM 1005 C CA . SER A 1 135 ? 4.470 10.761 -21.607 1.00 75.44 135 SER A CA 1
ATOM 1006 C C . SER A 1 135 ? 4.097 12.142 -21.053 1.00 75.44 135 SER A C 1
ATOM 1008 O O . SER A 1 135 ? 4.229 13.134 -21.776 1.00 75.44 135 SER A O 1
ATOM 1010 N N . LEU A 1 136 ? 3.620 12.229 -19.803 1.00 76.31 136 LEU A N 1
ATOM 1011 C CA . LEU A 1 136 ? 3.257 13.495 -19.167 1.00 76.31 136 LEU A CA 1
ATOM 1012 C C . LEU A 1 136 ? 4.513 14.266 -18.723 1.00 76.31 136 LEU A C 1
ATOM 1014 O O . LEU A 1 136 ? 5.413 13.684 -18.117 1.00 76.31 136 LEU A O 1
ATOM 1018 N N . PRO A 1 137 ? 4.592 15.587 -18.975 1.00 69.19 137 PRO A N 1
ATOM 1019 C CA . PRO A 1 137 ? 5.717 16.394 -18.516 1.00 69.19 137 PRO A CA 1
ATOM 1020 C C . PRO A 1 137 ? 5.787 16.418 -16.987 1.00 69.19 137 PRO A C 1
ATOM 1022 O O . PRO A 1 137 ? 4.763 16.580 -16.323 1.00 69.19 137 PRO A O 1
ATOM 1025 N N . THR A 1 138 ? 7.000 16.386 -16.432 1.00 68.44 138 THR A N 1
ATOM 1026 C CA . THR A 1 138 ? 7.243 16.409 -14.976 1.00 68.44 138 THR A CA 1
ATOM 1027 C C . THR A 1 138 ? 6.672 17.632 -14.261 1.00 68.44 138 THR A C 1
ATOM 1029 O O . THR A 1 138 ? 6.500 17.594 -13.055 1.00 68.44 138 THR A O 1
ATOM 1032 N N . VAL A 1 139 ? 6.351 18.712 -14.982 1.00 66.44 139 VAL A N 1
ATOM 1033 C CA . VAL A 1 139 ? 5.764 19.938 -14.409 1.00 66.44 139 VAL A CA 1
ATOM 1034 C C . VAL A 1 139 ? 4.284 19.781 -14.024 1.00 66.44 139 VAL A C 1
ATOM 1036 O O . VAL A 1 139 ? 3.719 20.687 -13.419 1.00 66.44 139 VAL A O 1
ATOM 1039 N N . VAL A 1 140 ? 3.641 18.688 -14.452 1.00 61.12 140 VAL A N 1
ATOM 1040 C CA . VAL A 1 140 ? 2.197 18.429 -14.283 1.00 61.12 140 VAL A CA 1
ATOM 1041 C C . VAL A 1 140 ? 1.921 17.334 -13.242 1.00 61.12 140 VAL A C 1
ATOM 1043 O O . VAL A 1 140 ? 0.797 17.246 -12.751 1.00 61.12 140 VAL A O 1
ATOM 1046 N N . LEU A 1 141 ? 2.926 16.505 -12.936 1.00 54.41 141 LEU A N 1
ATOM 1047 C CA . LEU A 1 141 ? 2.883 15.436 -11.930 1.00 54.41 141 LEU A CA 1
ATOM 1048 C C . LEU A 1 141 ? 3.191 15.993 -10.536 1.00 54.41 141 LEU A C 1
ATOM 1050 O O . LEU A 1 141 ? 2.531 15.530 -9.582 1.00 54.41 141 LEU A O 1
#

Sequence (141 aa):
ATALGLMNFDKVAKAQWFDLVLPFEIALPIFDPVLILTMTLVMVVVMIESTGMFLALGEMTGRKVDQAALTRGLRTDGLGTLIGGIFNTFPYTSFSQNVGLVAVTGVRSRFVCVTGGLILVLLGLLPKMAALVESLPTVVL

Organism: Pseudomonas fluorescens (NCBI:txid294)

Mean predicted aligned error: 6.93 Å

Radius of gyration: 18.7 Å; Cα contacts (8 Å, |Δi|>4): 103; chains: 1; bounding box: 42×34×49 Å

InterPro domains:
  IPR006043 Nucleobase cation symporter 2 family [PF00860] (2-141)

Foldseek 3Di:
DVVVVLFDCPLLVPFDFFDDQDFQPPHDDDDDPVVVVVVVVVLVVLLVVQLVLVVLLCVLVVHDQDPVNSVVSSVVQVVVQVVQVRSVHHRDHDDVVVSVVCVVVVPSDPVVVVVVVVVVVVCVRGVSSVSNVVRDHPVVD

Secondary structure (DSSP, 8-state):
-GGGT----HHHHHS-S---PPTTSS-PPP--HHHHHHHHHHHHHHHHHHHHHHHHHHHHHT----HHHHHHHHHHHHHHHHHHHHTT-PPP---HHHHHHHHHH----HHHHHHHHHHHHHHHT-HHHHHHHHTS-TTT-

Nearest PDB structures (foldseek):
  2p5t-assembly2_E  TM=3.412E-01  e=1.654E+00  Streptococcus pneumoniae TIGR4

pLDDT: mean 85.77, std 9.0, range [54.41, 96.38]

Solvent-accessible surface area (backbone atoms only — not comparable to full-atom values): 8169 Å² total; per-residue (Å²): 91,66,93,71,68,59,37,65,59,68,57,34,72,69,38,51,76,65,51,78,89,49,77,40,69,88,50,76,92,79,91,46,75,66,61,52,54,54,51,50,55,50,49,52,54,43,49,54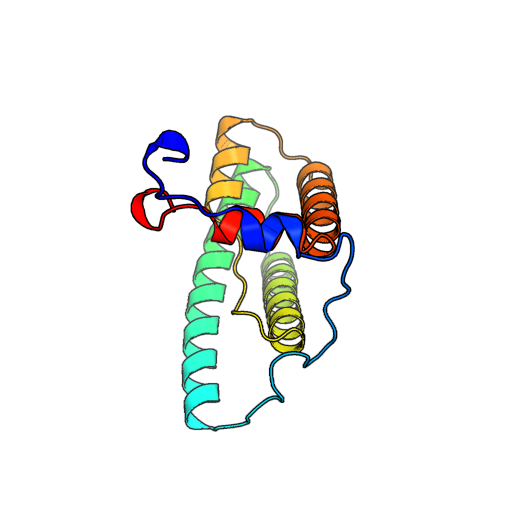,54,36,48,56,49,51,50,53,50,17,63,76,68,73,42,90,69,48,72,69,54,50,53,54,49,53,51,48,40,52,49,50,22,52,54,27,47,43,56,65,47,67,83,55,65,74,60,66,67,58,55,52,48,33,66,76,68,63,62,79,58,68,62,59,56,52,52,50,50,52,50,49,55,59,49,66,32,21,44,32,55,56,35,49,60,68,27,52,51,81,93,79,113